Protein AF-L8H4G2-F1 (afdb_monomer_lite)

pLDDT: mean 88.77, std 11.04, range [36.81, 98.0]

Sequence (136 aa):
MEARRSFFWNGVLQLNEVGEHSFFDIRVRKTQDNPPQVFVYTSDLPPLPMKSKDDVLKVTFLLENNVGTTTIRYKIADAIFDGKTLEARTANCNQNFISITNDTSEWHFIKQTNWLLYFVSVKIPPEQVKKFMPLL

Secondary structure (DSSP, 8-state):
------EEEEEEEEETTEEEEEE---EEEE-SSSSPPEEEEE------EE--TT-EEEEEEEEEEEETTEEEEEEEEEEEEEHHHHHHHHTT---SEEEEE-SSEEEEEEESSSEEEEEEEEEPPHHHHHHHGGG-

Organism: Acanthamoeba castellanii (strain ATCC 30010 / Neff) (NCBI:txid1257118)

Radius of gyration: 16.44 Å; chains: 1; bounding box: 32×40×55 Å

Structure (mmCIF, N/CA/C/O backbone):
data_AF-L8H4G2-F1
#
_entry.id   AF-L8H4G2-F1
#
loop_
_atom_site.group_PDB
_atom_site.id
_atom_site.type_symbol
_atom_site.label_atom_id
_atom_site.label_alt_id
_atom_site.label_comp_id
_atom_site.label_asym_id
_atom_site.label_entity_id
_atom_site.label_seq_id
_atom_site.pdbx_PDB_ins_code
_atom_site.Cartn_x
_atom_site.Cartn_y
_atom_site.Cartn_z
_atom_site.occupancy
_atom_site.B_iso_or_equiv
_atom_site.auth_seq_id
_atom_site.auth_comp_id
_atom_site.auth_asym_id
_atom_site.auth_atom_id
_atom_site.pdbx_PDB_model_num
ATOM 1 N N . MET A 1 1 ? 10.037 -5.721 -35.653 1.00 36.81 1 MET A N 1
ATOM 2 C CA . MET A 1 1 ? 8.847 -5.509 -34.805 1.00 36.81 1 MET A CA 1
ATOM 3 C C . MET A 1 1 ? 9.210 -5.977 -33.415 1.00 36.81 1 MET A C 1
ATOM 5 O O . MET A 1 1 ? 9.346 -7.177 -33.223 1.00 36.81 1 MET A O 1
ATOM 9 N N . GLU A 1 2 ? 9.463 -5.067 -32.477 1.00 41.69 2 GLU A N 1
ATOM 10 C CA . GLU A 1 2 ? 9.551 -5.472 -31.074 1.00 41.69 2 GLU A CA 1
ATOM 11 C C . GLU A 1 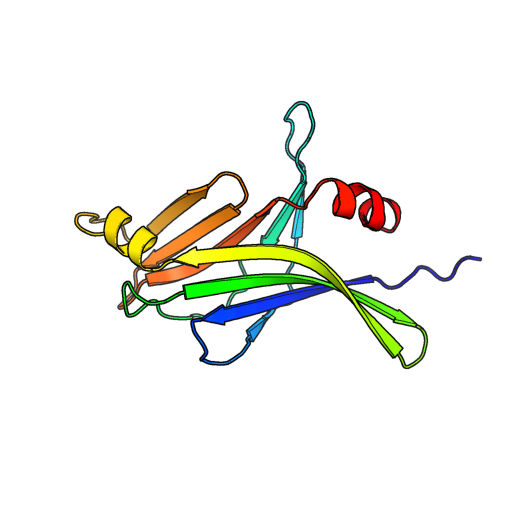2 ? 8.171 -5.983 -30.663 1.00 41.69 2 GLU A C 1
ATOM 13 O O . GLU A 1 2 ? 7.171 -5.281 -30.827 1.00 41.69 2 GLU A O 1
ATOM 18 N N . ALA A 1 3 ? 8.101 -7.231 -30.198 1.00 48.06 3 ALA A N 1
ATOM 19 C CA . ALA A 1 3 ? 6.908 -7.721 -29.532 1.00 48.06 3 ALA A CA 1
ATOM 20 C C . ALA A 1 3 ? 6.587 -6.721 -28.418 1.00 48.06 3 ALA A C 1
ATOM 22 O O . ALA A 1 3 ? 7.436 -6.486 -27.555 1.00 48.06 3 ALA A O 1
ATOM 23 N N . ARG A 1 4 ? 5.404 -6.093 -28.468 1.00 51.69 4 ARG A N 1
ATOM 24 C CA . ARG A 1 4 ? 4.909 -5.262 -27.367 1.00 51.69 4 ARG A CA 1
ATOM 25 C C . ARG A 1 4 ? 5.011 -6.116 -26.109 1.00 51.69 4 ARG A C 1
ATOM 27 O O . ARG A 1 4 ? 4.279 -7.098 -25.975 1.00 51.69 4 ARG A O 1
ATOM 34 N N . ARG A 1 5 ? 5.979 -5.808 -25.244 1.00 61.00 5 ARG A N 1
ATOM 35 C CA . ARG A 1 5 ? 6.160 -6.523 -23.984 1.00 61.00 5 ARG A CA 1
ATOM 36 C C . ARG A 1 5 ? 4.851 -6.366 -23.222 1.00 61.00 5 ARG A C 1
ATOM 38 O O . ARG A 1 5 ? 4.411 -5.249 -22.970 1.00 61.00 5 ARG A O 1
ATOM 45 N N . SER A 1 6 ? 4.179 -7.484 -22.974 1.00 71.12 6 SER A N 1
ATOM 46 C CA . SER A 1 6 ? 2.892 -7.489 -22.287 1.00 71.12 6 SER A CA 1
ATOM 47 C C . SER A 1 6 ? 3.179 -7.407 -20.798 1.00 71.12 6 SER A C 1
ATOM 49 O O . SER A 1 6 ? 3.364 -8.427 -20.136 1.00 71.12 6 SER A O 1
ATOM 51 N N . PHE A 1 7 ? 3.312 -6.178 -20.309 1.00 81.62 7 PHE A N 1
ATOM 52 C CA . PHE A 1 7 ? 3.460 -5.916 -18.888 1.00 81.62 7 PHE A CA 1
ATOM 53 C C . PHE A 1 7 ? 2.098 -5.922 -18.202 1.00 81.62 7 PHE A C 1
ATOM 55 O O . PHE A 1 7 ? 1.116 -5.410 -18.740 1.00 81.62 7 PHE A O 1
ATOM 62 N N . PHE A 1 8 ? 2.060 -6.483 -17.001 1.00 87.12 8 PHE A N 1
ATOM 63 C CA . PHE A 1 8 ? 0.872 -6.553 -16.169 1.00 87.12 8 PHE A CA 1
ATOM 64 C C . PHE A 1 8 ? 1.199 -6.067 -14.761 1.00 87.12 8 PHE A C 1
ATOM 66 O O . PHE A 1 8 ? 2.223 -6.439 -14.194 1.00 87.12 8 PHE A O 1
ATOM 73 N N . TRP A 1 9 ? 0.341 -5.218 -14.208 1.00 90.19 9 TRP A N 1
ATOM 74 C CA . TRP A 1 9 ? 0.481 -4.751 -12.837 1.00 90.19 9 TRP A CA 1
ATOM 75 C C . TRP A 1 9 ? -0.268 -5.687 -11.899 1.00 90.19 9 TRP A C 1
ATOM 77 O O . TRP A 1 9 ? -1.447 -5.965 -12.102 1.00 90.19 9 TRP A O 1
ATOM 87 N N . ASN A 1 10 ? 0.400 -6.125 -10.843 1.00 93.00 10 ASN A N 1
ATOM 88 C CA . ASN A 1 10 ? -0.242 -6.803 -9.727 1.00 93.00 10 ASN A CA 1
ATOM 89 C C . ASN A 1 10 ? 0.370 -6.340 -8.411 1.00 93.00 10 ASN A C 1
ATOM 91 O O . ASN A 1 10 ? 1.398 -5.663 -8.363 1.00 93.00 10 ASN A O 1
ATOM 95 N N . GLY A 1 11 ? -0.291 -6.679 -7.321 1.00 94.12 11 GLY A N 1
ATOM 96 C CA . GLY A 1 11 ? 0.227 -6.388 -6.007 1.00 94.12 11 GLY A CA 1
ATOM 97 C C . GLY A 1 11 ? -0.207 -7.430 -5.009 1.00 94.12 11 GLY A C 1
ATOM 98 O O . GLY A 1 11 ? -1.106 -8.229 -5.263 1.00 94.12 11 GLY A O 1
ATOM 99 N N . VAL A 1 12 ? 0.500 -7.438 -3.892 1.00 94.94 12 VAL A N 1
ATOM 100 C CA . VAL A 1 12 ? 0.284 -8.356 -2.786 1.00 94.94 12 VAL A CA 1
ATOM 101 C C . VAL A 1 12 ? 0.079 -7.529 -1.532 1.00 94.94 12 VAL A C 1
ATOM 103 O O . VAL A 1 12 ? 0.895 -6.660 -1.221 1.00 94.94 12 VAL A O 1
ATOM 106 N N . LEU A 1 13 ? -1.021 -7.790 -0.835 1.00 95.19 13 LEU A N 1
ATOM 107 C CA . LEU A 1 13 ? -1.320 -7.260 0.485 1.00 95.19 13 LEU A CA 1
ATOM 108 C C . LEU A 1 13 ? -1.203 -8.390 1.506 1.00 95.19 13 LEU A C 1
ATOM 110 O O . LEU A 1 13 ? -1.787 -9.458 1.331 1.00 95.19 13 LEU A O 1
ATOM 114 N N . GLN A 1 14 ? -0.487 -8.126 2.589 1.00 94.69 14 GLN A N 1
ATOM 115 C CA . GLN A 1 14 ? -0.314 -9.041 3.706 1.00 94.69 14 GLN A CA 1
ATOM 116 C C . GLN A 1 14 ? -0.631 -8.310 5.013 1.00 94.69 14 GLN A C 1
ATOM 118 O O . GLN A 1 14 ? -0.202 -7.172 5.211 1.00 94.69 14 GLN A O 1
ATOM 123 N N . LEU A 1 15 ? -1.365 -8.974 5.906 1.00 92.56 15 LEU A N 1
ATOM 124 C CA . LEU A 1 15 ? -1.610 -8.530 7.278 1.00 92.56 15 LEU A CA 1
ATOM 125 C C . LEU A 1 15 ? -0.950 -9.529 8.236 1.00 92.56 15 LEU A C 1
ATOM 127 O O . LEU A 1 15 ? -1.364 -10.686 8.312 1.00 92.56 15 LEU A O 1
ATOM 131 N N . ASN A 1 16 ? 0.069 -9.089 8.975 1.00 90.19 16 ASN A N 1
ATOM 132 C CA . ASN A 1 16 ? 0.918 -9.944 9.813 1.00 90.19 16 ASN A CA 1
ATOM 133 C C . ASN A 1 16 ? 1.525 -11.106 9.011 1.00 90.19 16 ASN A C 1
ATOM 135 O O . ASN A 1 16 ? 2.117 -10.894 7.957 1.00 90.19 16 ASN A O 1
ATOM 139 N N . GLU A 1 17 ? 1.373 -12.333 9.509 1.00 75.38 17 GLU A N 1
ATOM 140 C CA . GLU A 1 17 ? 1.699 -13.581 8.812 1.00 75.38 17 GLU A CA 1
ATOM 141 C C . GLU A 1 17 ? 0.438 -14.274 8.260 1.00 75.38 17 GLU A C 1
ATOM 143 O O . GLU A 1 17 ? 0.489 -15.416 7.806 1.00 75.38 17 GLU A O 1
ATOM 148 N N . VAL A 1 18 ? -0.719 -13.601 8.295 1.00 67.25 18 VAL A N 1
ATOM 149 C CA . VAL A 1 18 ? -1.998 -14.184 7.881 1.00 67.25 18 VAL A CA 1
ATOM 150 C C . VAL A 1 18 ? -2.183 -14.009 6.379 1.00 67.25 18 VAL A C 1
ATOM 152 O O . VAL A 1 18 ? -2.836 -13.072 5.930 1.00 67.25 18 VAL A O 1
ATOM 155 N N . GLY A 1 19 ? -1.626 -14.952 5.620 1.00 74.50 19 GLY A N 1
ATOM 156 C CA . GLY A 1 19 ? -1.863 -15.101 4.186 1.00 74.50 19 GLY A CA 1
ATOM 157 C C . GLY A 1 19 ? -1.401 -13.922 3.324 1.00 74.50 19 GLY A C 1
ATOM 158 O O . GLY A 1 19 ? -1.021 -12.853 3.797 1.00 74.50 19 GLY A O 1
ATOM 159 N N . GLU A 1 20 ? -1.431 -14.138 2.015 1.00 87.06 20 GLU A N 1
ATOM 160 C CA . GLU A 1 20 ? -1.152 -13.115 1.014 1.00 87.06 20 GLU A CA 1
ATOM 161 C C . GLU A 1 20 ? -2.381 -12.951 0.127 1.00 87.06 20 GLU A C 1
ATOM 163 O O . GLU A 1 20 ? -2.963 -13.933 -0.341 1.00 87.06 20 GLU A O 1
ATOM 168 N N . HIS A 1 21 ? -2.774 -11.706 -0.116 1.00 90.62 21 HIS A N 1
ATOM 169 C CA . HIS A 1 21 ? -3.872 -11.379 -1.009 1.00 90.62 21 HIS A CA 1
ATOM 170 C C . HIS A 1 21 ? -3.348 -10.658 -2.238 1.00 90.62 21 HIS A C 1
ATOM 172 O O . HIS A 1 21 ? -2.817 -9.551 -2.139 1.00 90.62 21 HIS A O 1
ATOM 178 N N . SER A 1 22 ? -3.523 -11.272 -3.405 1.00 91.50 22 SER A N 1
ATOM 179 C CA . SER A 1 22 ? -3.222 -10.616 -4.672 1.00 91.50 22 SER A CA 1
ATOM 180 C C . SER A 1 22 ? -4.349 -9.675 -5.092 1.00 91.50 22 SER A C 1
ATOM 182 O O . SER A 1 22 ? -5.524 -10.011 -4.955 1.00 91.50 22 SER A O 1
ATOM 184 N N . PHE A 1 23 ? -3.980 -8.525 -5.646 1.00 92.06 23 PHE A N 1
ATOM 185 C CA . PHE A 1 23 ? -4.890 -7.557 -6.257 1.00 92.06 23 PHE A CA 1
ATOM 186 C C . PHE A 1 23 ? -4.336 -7.075 -7.602 1.00 92.06 23 PHE A C 1
ATOM 188 O O . PHE A 1 23 ? -3.131 -7.172 -7.863 1.00 92.06 23 PHE A O 1
ATOM 195 N N . PHE A 1 24 ? -5.225 -6.575 -8.466 1.00 91.00 24 PHE A N 1
ATOM 196 C CA . PHE A 1 24 ? -4.911 -6.354 -9.882 1.00 91.00 24 PHE A CA 1
ATOM 197 C C . PHE A 1 24 ? -5.365 -4.996 -10.445 1.00 91.00 24 PHE A C 1
ATOM 199 O O . PHE A 1 24 ? -4.740 -4.529 -11.396 1.00 91.00 24 PHE A O 1
ATOM 206 N N . ASP A 1 25 ? -6.383 -4.320 -9.883 1.00 92.56 25 ASP A N 1
ATOM 207 C CA . ASP A 1 25 ? -6.697 -2.931 -10.285 1.00 92.56 25 ASP A CA 1
ATOM 208 C C . ASP A 1 25 ? -5.660 -1.980 -9.682 1.00 92.56 25 ASP A C 1
ATOM 210 O O . ASP A 1 25 ? -5.803 -1.468 -8.569 1.00 92.56 25 ASP A O 1
ATOM 214 N N . ILE A 1 26 ? -4.569 -1.792 -10.418 1.00 93.19 26 ILE A N 1
ATOM 215 C CA . ILE A 1 26 ? -3.454 -0.935 -10.039 1.00 93.19 26 ILE A CA 1
ATOM 216 C C . ILE A 1 26 ? -3.346 0.205 -11.027 1.00 93.19 26 ILE A C 1
ATOM 218 O O . ILE A 1 26 ? -3.322 0.023 -12.245 1.00 93.19 26 ILE A O 1
ATOM 222 N N . ARG A 1 27 ? -3.223 1.406 -10.476 1.00 93.12 27 ARG A N 1
ATOM 223 C CA . ARG A 1 27 ? -3.129 2.639 -11.242 1.00 93.12 27 ARG A CA 1
ATOM 224 C C . ARG A 1 27 ? -1.860 3.381 -10.879 1.00 93.12 27 ARG A C 1
ATOM 226 O O . ARG A 1 27 ? -1.324 3.246 -9.781 1.00 93.12 27 ARG A O 1
ATOM 233 N N . VAL A 1 28 ? -1.388 4.189 -11.819 1.00 92.06 28 VAL A N 1
ATOM 234 C CA . VAL A 1 28 ? -0.197 5.020 -11.654 1.00 92.06 28 VAL A CA 1
ATOM 235 C C . VAL A 1 28 ? -0.610 6.480 -11.771 1.00 92.06 28 VAL A C 1
ATOM 237 O O . VAL A 1 28 ? -1.303 6.860 -12.713 1.00 92.06 28 VAL A O 1
ATOM 240 N N . ARG A 1 29 ? -0.182 7.311 -10.818 1.00 92.38 29 ARG A N 1
ATOM 241 C CA . ARG A 1 29 ? -0.342 8.772 -10.863 1.00 92.38 29 ARG A CA 1
ATOM 242 C C . ARG A 1 29 ? 1.015 9.455 -10.811 1.00 92.38 29 ARG A C 1
ATOM 244 O O . ARG A 1 29 ? 1.924 9.001 -10.123 1.00 92.38 29 ARG A O 1
ATOM 251 N N . LYS A 1 30 ? 1.131 10.583 -11.504 1.00 91.62 30 LYS A N 1
ATOM 252 C CA . LYS A 1 30 ? 2.297 11.467 -11.457 1.00 91.62 30 LYS A CA 1
ATOM 253 C C . LYS A 1 30 ? 1.879 12.797 -10.840 1.00 91.62 30 LYS A C 1
ATOM 255 O O . LYS A 1 30 ? 0.846 13.342 -11.224 1.00 91.62 30 LYS A O 1
ATOM 260 N N . THR A 1 31 ? 2.652 13.303 -9.887 1.00 89.44 31 THR A N 1
ATOM 261 C CA . THR A 1 31 ? 2.410 14.616 -9.285 1.00 89.44 31 THR A CA 1
ATOM 262 C C . THR A 1 31 ? 2.927 15.732 -10.186 1.00 89.44 31 THR A C 1
ATOM 264 O O . THR A 1 31 ? 3.749 15.512 -11.079 1.00 89.44 31 THR A O 1
ATOM 267 N N . GLN A 1 32 ? 2.432 16.944 -9.945 1.00 89.12 32 GLN A N 1
ATOM 268 C CA . GLN A 1 32 ? 2.898 18.160 -10.615 1.00 89.12 32 GLN A CA 1
ATOM 269 C C . GLN A 1 32 ? 4.064 18.832 -9.865 1.00 89.12 32 GLN A C 1
ATOM 271 O O . GLN A 1 32 ? 4.421 19.964 -10.180 1.00 89.12 32 GLN A O 1
ATOM 276 N N . ASP A 1 33 ? 4.657 18.144 -8.883 1.00 85.31 33 ASP A N 1
ATOM 277 C CA . ASP A 1 33 ? 5.798 18.650 -8.119 1.00 85.31 33 ASP A CA 1
ATOM 278 C C . ASP A 1 33 ? 7.036 18.827 -9.008 1.00 85.31 33 ASP A C 1
ATOM 280 O O . ASP A 1 33 ? 7.139 18.256 -10.097 1.00 85.31 33 ASP A O 1
ATOM 284 N N . ASN A 1 34 ? 8.019 19.579 -8.511 1.00 83.75 34 ASN A N 1
ATOM 285 C CA . ASN A 1 34 ? 9.325 19.709 -9.146 1.00 83.75 34 ASN A CA 1
ATOM 286 C C . ASN A 1 34 ? 10.439 19.279 -8.167 1.00 83.75 34 ASN A C 1
ATOM 288 O O . ASN A 1 34 ? 10.747 20.039 -7.247 1.00 83.75 34 ASN A O 1
ATOM 292 N N . PRO A 1 35 ? 11.047 18.086 -8.327 1.00 85.12 35 PRO A N 1
ATOM 293 C CA . PRO A 1 35 ? 10.846 17.131 -9.419 1.00 85.12 35 PRO A CA 1
ATOM 294 C C . PRO A 1 35 ? 9.522 16.347 -9.302 1.00 85.12 35 PRO A C 1
ATOM 296 O O . PRO A 1 35 ? 9.074 16.083 -8.182 1.00 85.12 35 PRO A O 1
ATOM 299 N N . PRO A 1 36 ? 8.928 15.901 -10.429 1.00 86.06 36 PRO A N 1
ATOM 300 C CA . PRO A 1 36 ? 7.701 15.114 -10.396 1.00 86.06 36 PRO A CA 1
ATOM 301 C C . PRO A 1 36 ? 7.891 13.799 -9.650 1.00 86.06 36 PRO A C 1
ATOM 303 O O . PRO A 1 36 ? 8.869 13.080 -9.876 1.00 86.06 36 PRO A O 1
ATOM 306 N N . GLN A 1 37 ? 6.919 13.446 -8.818 1.00 91.12 37 GLN A N 1
ATOM 307 C CA . GLN A 1 37 ? 6.887 12.169 -8.118 1.00 91.12 37 GLN A CA 1
ATOM 308 C C . GLN A 1 37 ? 5.887 11.233 -8.795 1.00 91.12 37 GLN A C 1
ATOM 310 O O . GLN A 1 37 ? 4.869 11.672 -9.327 1.00 91.12 37 GLN A O 1
ATOM 315 N N . VAL A 1 38 ? 6.175 9.935 -8.796 1.00 93.56 38 VAL A N 1
ATOM 316 C CA . VAL A 1 38 ? 5.290 8.915 -9.370 1.00 93.56 38 VAL A CA 1
ATOM 317 C C . VAL A 1 38 ? 4.820 8.012 -8.245 1.00 93.56 38 VAL A C 1
ATOM 319 O O . VAL A 1 38 ? 5.621 7.605 -7.410 1.00 93.56 38 VAL A O 1
ATOM 322 N N . PHE A 1 39 ? 3.531 7.702 -8.224 1.00 95.19 39 PHE A N 1
ATOM 323 C CA . PHE A 1 39 ? 2.913 6.831 -7.238 1.00 95.19 39 PHE A CA 1
ATOM 324 C C . PHE A 1 39 ? 2.139 5.724 -7.937 1.00 95.19 39 PHE A C 1
ATOM 326 O O . PHE A 1 39 ? 1.487 5.960 -8.954 1.00 95.19 39 PHE A O 1
ATOM 333 N N . VAL A 1 40 ? 2.176 4.538 -7.348 1.00 95.69 40 VAL A N 1
ATOM 334 C CA . VAL A 1 40 ? 1.323 3.407 -7.691 1.00 95.69 40 VAL A CA 1
ATOM 335 C C . VAL A 1 40 ? 0.265 3.254 -6.604 1.00 95.69 40 VAL A C 1
ATOM 337 O O . VAL A 1 40 ? 0.568 3.445 -5.427 1.00 95.69 40 VAL A O 1
ATOM 340 N N . TYR A 1 41 ? -0.982 2.985 -6.970 1.00 96.62 41 TYR A N 1
ATOM 341 C CA . TYR A 1 41 ? -2.075 2.938 -6.006 1.00 96.62 41 TYR A CA 1
ATOM 342 C C . TYR A 1 41 ? -3.186 1.973 -6.403 1.00 96.62 41 TYR A C 1
ATOM 344 O O . TYR A 1 41 ? -3.333 1.614 -7.572 1.00 96.62 41 TYR A O 1
ATOM 352 N N . THR A 1 42 ? -3.984 1.587 -5.411 1.00 97.12 42 THR A N 1
ATOM 353 C CA . THR A 1 42 ? -5.202 0.796 -5.587 1.00 97.12 42 THR A CA 1
ATOM 354 C C . THR A 1 42 ? -6.220 1.110 -4.486 1.00 97.12 42 THR A C 1
ATOM 356 O O . THR A 1 42 ? -5.854 1.510 -3.377 1.00 97.12 42 THR A O 1
ATOM 359 N N . SER A 1 43 ? -7.498 0.925 -4.808 1.00 95.44 43 SER A N 1
ATOM 360 C CA . SER A 1 43 ? -8.611 0.845 -3.852 1.00 95.44 43 SER A CA 1
ATOM 361 C C . SER A 1 43 ? -9.329 -0.508 -3.906 1.00 95.44 43 SER A C 1
ATOM 363 O O . SER A 1 43 ? -10.326 -0.702 -3.220 1.00 95.44 43 SER A O 1
ATOM 365 N N . ASP A 1 44 ? -8.862 -1.428 -4.754 1.00 91.12 44 ASP A N 1
ATOM 366 C CA . ASP A 1 44 ? -9.426 -2.768 -4.912 1.00 91.12 44 ASP A CA 1
ATOM 367 C C . ASP A 1 44 ? -8.705 -3.725 -3.963 1.00 91.12 44 ASP A C 1
ATOM 369 O O . ASP A 1 44 ? -7.829 -4.503 -4.346 1.00 91.12 44 ASP A O 1
ATOM 373 N N . LEU A 1 45 ? -8.997 -3.562 -2.673 1.00 92.38 45 LEU A N 1
ATOM 374 C CA . LEU A 1 45 ? -8.337 -4.286 -1.597 1.00 92.38 45 LEU A CA 1
ATOM 375 C C . LEU A 1 45 ? -9.338 -5.178 -0.862 1.00 92.38 45 LEU A C 1
ATOM 377 O O . LEU A 1 45 ? -10.480 -4.773 -0.624 1.00 92.38 45 LEU A O 1
ATOM 381 N N . PRO A 1 46 ? -8.922 -6.387 -0.450 1.00 91.00 46 PRO A N 1
ATOM 382 C CA . PRO A 1 46 ? -9.762 -7.232 0.379 1.00 91.00 46 PRO A CA 1
ATOM 383 C C . PRO A 1 46 ? -10.005 -6.572 1.745 1.00 91.00 46 PRO A C 1
ATOM 385 O O . PRO A 1 46 ? 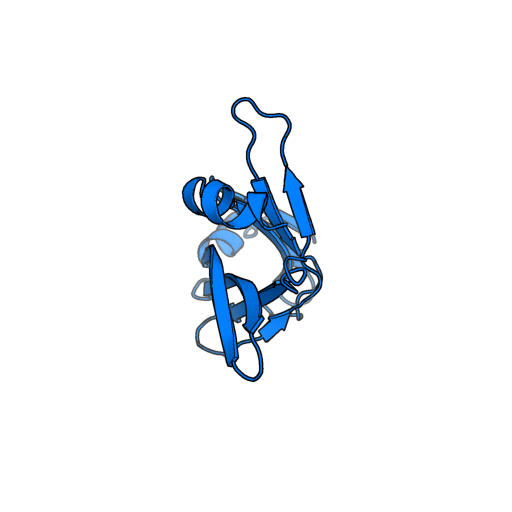-9.129 -5.874 2.267 1.00 91.00 46 PRO A O 1
ATOM 388 N N . PRO A 1 47 ? -11.161 -6.829 2.379 1.00 89.81 47 PRO A N 1
ATOM 389 C CA . PRO A 1 47 ? -11.466 -6.289 3.696 1.00 89.81 47 PRO A CA 1
ATOM 390 C C . PRO A 1 47 ? -10.635 -7.009 4.769 1.00 89.81 47 PRO A C 1
ATOM 392 O O . PRO A 1 47 ? -11.086 -7.984 5.369 1.00 89.81 47 PRO A O 1
ATOM 395 N N . LEU A 1 48 ? -9.413 -6.531 5.014 1.00 90.31 48 LEU A N 1
ATOM 396 C CA . LEU A 1 48 ? -8.534 -7.044 6.068 1.00 90.31 48 LEU A CA 1
ATOM 397 C C . LEU A 1 48 ? -8.688 -6.202 7.342 1.00 90.31 48 LEU A C 1
ATOM 399 O O . LEU A 1 48 ? -8.277 -5.038 7.355 1.00 90.31 48 LEU A O 1
ATOM 403 N N . PRO A 1 49 ? -9.298 -6.749 8.411 1.00 92.62 49 PRO A N 1
ATOM 404 C CA . PRO A 1 49 ? -9.525 -5.997 9.634 1.00 92.62 49 PRO A CA 1
ATOM 405 C C . PRO A 1 49 ? -8.258 -5.863 10.473 1.00 92.62 49 PRO A C 1
ATOM 407 O O . PRO A 1 49 ? -7.715 -6.866 10.931 1.00 92.62 49 PRO A O 1
ATOM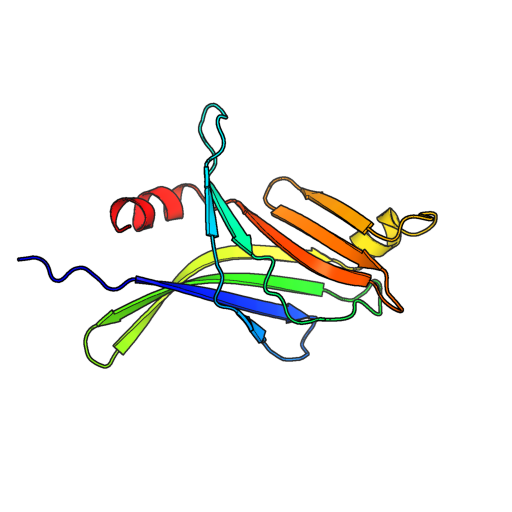 410 N N . MET A 1 50 ? -7.873 -4.618 10.758 1.00 93.44 50 MET A N 1
ATOM 411 C CA . MET A 1 50 ? -6.889 -4.273 11.786 1.00 93.44 50 MET A CA 1
ATOM 412 C C . MET A 1 50 ? -7.530 -4.469 13.165 1.00 93.44 50 MET A C 1
ATOM 414 O O . MET A 1 50 ? -8.456 -3.739 13.535 1.00 93.44 50 MET A O 1
ATOM 418 N N . LYS A 1 51 ? -7.074 -5.483 13.900 1.00 91.25 51 LYS A N 1
ATOM 419 C CA . LYS A 1 51 ? -7.594 -5.922 15.203 1.00 91.25 51 LYS A CA 1
ATOM 420 C C . LYS A 1 51 ? -6.735 -5.453 16.373 1.00 91.25 51 LYS A C 1
ATOM 422 O O . LYS A 1 51 ? -7.272 -5.257 17.459 1.00 91.25 51 LYS A O 1
ATOM 427 N N . SER A 1 52 ? -5.427 -5.314 16.173 1.00 90.12 52 SER A N 1
ATOM 428 C CA . SER A 1 52 ? -4.468 -4.962 17.222 1.00 90.12 52 SER A CA 1
ATOM 429 C C . SER A 1 52 ? -3.524 -3.847 16.777 1.00 90.12 52 SER A C 1
ATOM 431 O O . SER A 1 52 ? -3.254 -3.662 15.593 1.00 90.12 52 SER A O 1
ATOM 433 N N . LYS A 1 53 ? -2.956 -3.130 17.748 1.00 93.12 53 LYS A N 1
ATOM 434 C CA . LYS A 1 53 ? -1.834 -2.204 17.536 1.00 93.12 53 LYS A CA 1
ATOM 435 C C . LYS A 1 53 ? -0.556 -2.902 17.059 1.00 93.12 53 LYS A C 1
ATOM 437 O O . LYS A 1 53 ? 0.309 -2.256 16.472 1.00 93.12 53 LYS A O 1
ATOM 442 N N . ASP A 1 54 ? -0.452 -4.203 17.311 1.00 94.81 54 ASP A N 1
ATOM 443 C CA . ASP A 1 54 ? 0.677 -5.031 16.886 1.00 94.81 54 ASP A CA 1
ATOM 444 C C . ASP A 1 54 ? 0.520 -5.518 15.439 1.00 94.81 54 ASP A C 1
ATOM 446 O O . ASP A 1 54 ? 1.441 -6.121 14.894 1.00 94.81 54 ASP A O 1
ATOM 450 N N . ASP A 1 55 ? -0.632 -5.250 14.810 1.00 95.00 55 ASP A N 1
ATOM 451 C CA . ASP A 1 55 ? -0.858 -5.620 13.422 1.00 95.00 55 ASP A CA 1
ATOM 452 C C . ASP A 1 55 ? 0.056 -4.832 12.481 1.00 95.00 55 ASP A C 1
ATOM 454 O O . ASP A 1 55 ? 0.226 -3.624 12.628 1.00 95.00 55 ASP A O 1
ATOM 458 N N . VAL A 1 56 ? 0.601 -5.496 11.467 1.00 95.81 56 VAL A N 1
ATOM 459 C CA . VAL A 1 56 ? 1.462 -4.891 10.450 1.00 95.81 56 VAL A CA 1
ATOM 460 C C . VAL A 1 56 ? 0.911 -5.206 9.070 1.00 95.81 56 VAL A C 1
ATOM 462 O O . VAL A 1 56 ? 0.812 -6.369 8.677 1.00 95.81 56 VAL A O 1
ATOM 465 N N . LEU A 1 57 ? 0.593 -4.164 8.307 1.00 95.62 57 LEU A N 1
ATOM 466 C CA . LEU A 1 57 ? 0.247 -4.280 6.896 1.00 95.62 57 LEU A CA 1
ATOM 467 C C . LEU A 1 57 ? 1.503 -4.138 6.048 1.00 95.62 57 LEU A C 1
ATOM 469 O O . LEU A 1 57 ? 2.305 -3.227 6.254 1.00 95.62 57 LEU A O 1
ATOM 473 N N . LYS A 1 58 ? 1.647 -5.010 5.056 1.00 95.94 58 LYS A N 1
ATOM 474 C CA . LYS A 1 58 ? 2.683 -4.919 4.029 1.00 95.94 58 LYS A CA 1
ATOM 475 C C . LYS A 1 58 ? 2.012 -4.938 2.670 1.00 95.94 58 LYS A C 1
ATOM 477 O O . LYS A 1 58 ? 1.224 -5.836 2.385 1.00 95.94 58 LYS A O 1
ATOM 482 N N . VAL A 1 59 ? 2.335 -3.962 1.833 1.00 96.25 59 VAL A N 1
ATOM 483 C CA . VAL A 1 59 ? 1.910 -3.934 0.434 1.00 96.25 59 VAL A CA 1
ATOM 484 C C . VAL A 1 59 ? 3.136 -3.974 -0.461 1.00 96.25 59 VAL A C 1
ATOM 486 O O . VAL A 1 59 ? 4.106 -3.255 -0.226 1.00 96.25 59 VAL A O 1
ATOM 489 N N . THR A 1 60 ? 3.091 -4.808 -1.492 1.00 96.25 60 THR A N 1
ATOM 490 C CA . THR A 1 60 ? 4.113 -4.861 -2.537 1.00 96.25 60 THR A CA 1
ATOM 491 C C . THR A 1 60 ? 3.441 -4.722 -3.891 1.00 96.25 60 THR A C 1
ATOM 493 O O . THR A 1 60 ? 2.549 -5.496 -4.216 1.00 96.25 60 THR A O 1
ATOM 496 N N . PHE A 1 61 ? 3.886 -3.758 -4.688 1.00 95.69 61 PHE A N 1
ATOM 497 C CA . PHE A 1 61 ? 3.478 -3.571 -6.074 1.00 95.69 61 PHE A CA 1
ATOM 498 C C . PHE A 1 61 ? 4.531 -4.161 -7.003 1.00 95.69 61 PHE A C 1
ATOM 500 O O . PHE A 1 61 ? 5.736 -3.926 -6.854 1.00 95.69 61 PHE A O 1
ATOM 507 N N . LEU A 1 62 ? 4.059 -4.921 -7.977 1.00 93.94 62 LEU A N 1
ATOM 508 C CA . LEU A 1 62 ? 4.851 -5.733 -8.874 1.00 93.94 62 LEU A CA 1
ATOM 509 C C . LEU A 1 62 ? 4.468 -5.420 -10.327 1.00 93.94 62 LEU A C 1
ATOM 511 O O . LEU A 1 62 ? 3.324 -5.089 -10.645 1.00 93.94 62 LEU A O 1
ATOM 515 N N . LEU A 1 63 ? 5.455 -5.530 -11.210 1.00 91.12 63 LEU A N 1
ATOM 516 C CA . LEU A 1 63 ? 5.263 -5.536 -12.653 1.00 91.12 63 LEU A CA 1
ATOM 517 C C . LEU A 1 63 ? 5.649 -6.916 -13.166 1.00 91.12 63 LEU A C 1
ATOM 519 O O . LEU A 1 63 ? 6.805 -7.328 -13.048 1.00 91.12 63 LEU A O 1
ATOM 523 N N . GLU A 1 64 ? 4.691 -7.633 -13.730 1.00 88.75 64 GLU A N 1
ATOM 524 C CA . GLU A 1 64 ? 4.917 -8.933 -14.342 1.00 88.75 64 GLU A CA 1
ATOM 525 C C . GLU A 1 64 ? 5.120 -8.779 -15.845 1.00 88.75 64 GLU A C 1
ATOM 527 O O . GLU A 1 64 ? 4.434 -8.005 -16.511 1.00 88.75 64 GLU A O 1
ATOM 532 N N . ASN A 1 65 ? 6.063 -9.536 -16.389 1.00 85.62 65 ASN A N 1
ATOM 533 C CA . ASN A 1 65 ? 6.269 -9.689 -17.819 1.00 85.62 65 ASN A CA 1
ATOM 534 C C . ASN A 1 65 ? 6.282 -11.180 -18.149 1.00 85.62 65 ASN A C 1
ATOM 536 O O . ASN A 1 65 ? 7.103 -11.931 -17.615 1.00 85.62 65 ASN A O 1
ATOM 540 N N . ASN A 1 66 ? 5.393 -11.597 -19.043 1.00 80.81 66 ASN A N 1
ATOM 541 C CA . ASN A 1 66 ? 5.333 -12.976 -19.511 1.00 80.81 66 ASN A CA 1
ATOM 542 C C . ASN A 1 66 ? 6.168 -13.117 -20.788 1.00 80.81 66 ASN A C 1
ATOM 544 O O . ASN A 1 66 ? 5.848 -12.532 -21.822 1.00 80.81 66 ASN A O 1
ATOM 548 N N . VAL A 1 67 ? 7.243 -13.903 -20.716 1.00 78.94 67 VAL A N 1
ATOM 549 C CA . VAL A 1 67 ? 8.116 -14.216 -21.854 1.00 78.94 67 VAL A CA 1
ATOM 550 C C . VAL A 1 67 ? 8.001 -15.711 -22.141 1.00 78.94 67 VAL A C 1
ATOM 552 O O . VAL A 1 67 ? 8.597 -16.540 -21.454 1.00 78.94 67 VAL A O 1
ATOM 555 N N . GLY A 1 68 ? 7.191 -16.066 -23.142 1.00 78.56 68 GLY A N 1
ATOM 556 C CA . GLY A 1 68 ? 6.842 -17.463 -23.415 1.00 78.56 68 GLY A CA 1
ATOM 557 C C . GLY A 1 68 ? 6.046 -18.067 -22.255 1.00 78.56 68 GLY A C 1
ATOM 558 O O . GLY A 1 68 ? 4.991 -17.551 -21.901 1.00 78.56 68 GLY A O 1
ATOM 559 N N . THR A 1 69 ? 6.558 -19.142 -21.653 1.00 80.00 69 THR A N 1
ATOM 560 C CA . THR A 1 69 ? 5.964 -19.809 -20.477 1.00 80.00 69 THR A CA 1
ATOM 561 C C . THR A 1 69 ? 6.541 -19.323 -19.144 1.00 80.00 69 THR A C 1
ATOM 563 O O . THR A 1 69 ? 6.199 -19.864 -18.095 1.00 80.00 69 THR A O 1
ATOM 566 N N . THR A 1 70 ? 7.451 -18.344 -19.159 1.00 79.31 70 THR A N 1
ATOM 567 C CA . THR A 1 70 ? 8.118 -17.837 -17.957 1.00 79.31 70 THR A CA 1
ATOM 568 C C . THR A 1 70 ? 7.549 -16.481 -17.561 1.00 79.31 70 THR A C 1
ATOM 570 O O . THR A 1 70 ? 7.593 -15.525 -18.336 1.00 79.31 70 THR A O 1
ATOM 573 N N . THR A 1 71 ? 7.075 -16.380 -16.321 1.00 83.50 71 THR A N 1
ATOM 574 C CA . THR A 1 71 ? 6.676 -15.109 -15.709 1.00 83.50 71 THR A CA 1
ATOM 575 C C . THR A 1 71 ? 7.854 -14.514 -14.952 1.00 83.50 71 THR A C 1
ATOM 577 O O . THR A 1 71 ? 8.371 -15.117 -14.011 1.00 83.50 71 THR A O 1
ATOM 580 N N . ILE A 1 72 ? 8.269 -13.313 -15.347 1.00 86.94 72 ILE A N 1
ATOM 581 C CA . ILE A 1 72 ? 9.270 -12.524 -14.630 1.00 86.94 72 ILE A CA 1
ATOM 582 C C . ILE A 1 72 ? 8.539 -11.440 -13.843 1.00 86.94 72 ILE A C 1
ATOM 584 O O . ILE A 1 72 ? 7.788 -10.664 -14.427 1.00 86.94 72 ILE A O 1
ATOM 588 N N . ARG A 1 73 ? 8.771 -11.373 -12.529 1.00 89.31 73 ARG A N 1
ATOM 589 C CA . ARG A 1 73 ? 8.168 -10.375 -11.634 1.00 89.31 73 ARG A CA 1
ATOM 590 C C . ARG A 1 73 ? 9.219 -9.378 -11.174 1.00 89.31 73 ARG A C 1
ATOM 592 O O . ARG A 1 73 ? 10.265 -9.771 -10.660 1.00 89.31 73 ARG A O 1
ATOM 599 N N . TYR A 1 74 ? 8.931 -8.094 -11.327 1.00 90.75 74 TYR A N 1
ATOM 600 C CA . TYR A 1 74 ? 9.780 -7.008 -10.854 1.00 90.75 74 TYR A CA 1
ATOM 601 C C . TYR A 1 74 ? 9.095 -6.276 -9.707 1.00 90.75 74 TYR A C 1
ATOM 603 O O . TYR A 1 74 ? 7.971 -5.809 -9.867 1.00 90.75 74 TYR A O 1
ATOM 611 N N . LYS A 1 75 ? 9.776 -6.128 -8.565 1.00 93.56 75 LYS A N 1
ATOM 612 C CA . LYS A 1 75 ? 9.287 -5.273 -7.479 1.00 93.56 75 LYS A CA 1
ATOM 613 C C . LYS A 1 75 ? 9.401 -3.806 -7.878 1.00 93.56 75 LYS A C 1
ATOM 615 O O . LYS A 1 75 ? 10.504 -3.337 -8.156 1.00 93.56 75 LYS A O 1
ATOM 620 N N . ILE A 1 76 ? 8.270 -3.106 -7.891 1.00 94.81 76 ILE A N 1
ATOM 621 C CA . ILE A 1 76 ? 8.191 -1.693 -8.264 1.00 94.81 76 ILE A CA 1
ATOM 622 C C . ILE A 1 76 ? 8.207 -0.799 -7.034 1.00 94.81 76 ILE A C 1
ATOM 624 O O . ILE A 1 76 ? 8.957 0.170 -7.000 1.00 94.81 76 ILE A O 1
ATOM 628 N N . ALA A 1 77 ? 7.393 -1.116 -6.033 1.00 95.88 77 ALA A N 1
ATOM 629 C CA . ALA A 1 77 ? 7.321 -0.356 -4.796 1.00 95.88 77 ALA A CA 1
ATOM 630 C C . ALA A 1 77 ? 6.805 -1.248 -3.668 1.00 95.88 77 ALA A C 1
ATOM 632 O O . ALA A 1 77 ? 6.056 -2.193 -3.910 1.00 95.88 77 ALA A O 1
ATOM 633 N N . ASP A 1 78 ? 7.177 -0.931 -2.439 1.00 96.25 78 ASP A N 1
ATOM 634 C CA . ASP A 1 78 ? 6.680 -1.588 -1.241 1.00 96.25 78 ASP A CA 1
ATOM 635 C C . ASP A 1 78 ? 6.483 -0.574 -0.124 1.00 96.25 78 ASP A C 1
ATOM 637 O O . ASP A 1 78 ? 7.165 0.451 -0.065 1.00 96.25 78 ASP A O 1
ATOM 641 N N . ALA A 1 79 ? 5.519 -0.847 0.747 1.00 97.25 79 ALA A N 1
ATOM 642 C CA . ALA A 1 79 ? 5.285 -0.039 1.927 1.00 97.25 79 ALA A CA 1
ATOM 643 C C . ALA A 1 79 ? 4.782 -0.900 3.085 1.00 97.25 79 ALA A C 1
ATOM 645 O O . ALA A 1 79 ? 4.114 -1.920 2.894 1.00 97.25 79 ALA A O 1
ATOM 646 N N . ILE A 1 80 ? 5.120 -0.461 4.294 1.00 96.75 80 ILE A N 1
ATOM 647 C CA . ILE A 1 80 ? 4.748 -1.108 5.548 1.00 96.75 80 ILE A CA 1
ATOM 648 C C . ILE A 1 80 ? 3.983 -0.096 6.391 1.00 96.75 80 ILE A C 1
ATOM 650 O O . ILE A 1 80 ? 4.357 1.078 6.451 1.00 96.75 80 ILE A O 1
ATOM 654 N N . PHE A 1 81 ? 2.923 -0.558 7.042 1.00 96.75 81 PHE A N 1
ATOM 655 C CA . PHE A 1 81 ? 2.120 0.247 7.941 1.00 96.75 81 PHE A CA 1
ATOM 656 C C . PHE A 1 81 ? 1.917 -0.475 9.275 1.00 96.75 81 PHE A C 1
ATOM 658 O O . PHE A 1 81 ? 1.365 -1.574 9.320 1.00 96.75 81 PHE A O 1
ATOM 665 N N . ASP A 1 82 ? 2.335 0.175 10.363 1.00 95.94 82 ASP A N 1
ATOM 666 C CA . ASP A 1 82 ? 2.199 -0.345 11.726 1.00 95.94 82 ASP A CA 1
ATOM 667 C C . ASP A 1 82 ? 0.843 0.037 12.341 1.00 95.94 82 ASP A C 1
ATOM 669 O O . ASP A 1 82 ? 0.494 1.221 12.413 1.00 95.94 82 ASP A O 1
ATOM 673 N N . GLY A 1 83 ? 0.128 -0.936 12.903 1.00 95.62 83 GLY A N 1
ATOM 674 C CA . GLY A 1 83 ? -1.169 -0.779 13.566 1.00 95.62 83 GLY A CA 1
ATOM 675 C C . GLY A 1 83 ? -1.153 0.224 14.717 1.00 95.62 83 GLY A C 1
ATOM 676 O O . GLY A 1 83 ? -2.100 0.993 14.869 1.00 95.62 83 GLY A O 1
ATOM 677 N N . LYS A 1 84 ? -0.041 0.329 15.455 1.00 96.31 84 LYS A N 1
ATOM 678 C CA . LYS A 1 84 ? 0.180 1.355 16.492 1.00 96.31 84 LYS A CA 1
ATOM 679 C C . LYS A 1 84 ? -0.016 2.781 15.964 1.00 96.31 84 LYS A C 1
ATOM 681 O O . LYS A 1 84 ? -0.471 3.657 16.692 1.00 96.31 84 LYS A O 1
ATOM 686 N N . THR A 1 85 ? 0.303 3.015 14.688 1.00 95.69 85 THR A N 1
ATOM 687 C CA . THR A 1 85 ? 0.128 4.316 14.030 1.00 95.69 85 THR A CA 1
ATOM 688 C C . THR A 1 85 ? -1.353 4.616 13.849 1.00 95.69 85 THR A C 1
ATOM 690 O O . THR A 1 85 ? -1.796 5.731 14.116 1.00 95.69 85 THR A O 1
ATOM 693 N N . LEU A 1 86 ? -2.129 3.615 13.431 1.00 95.25 86 LEU A N 1
ATOM 694 C CA . 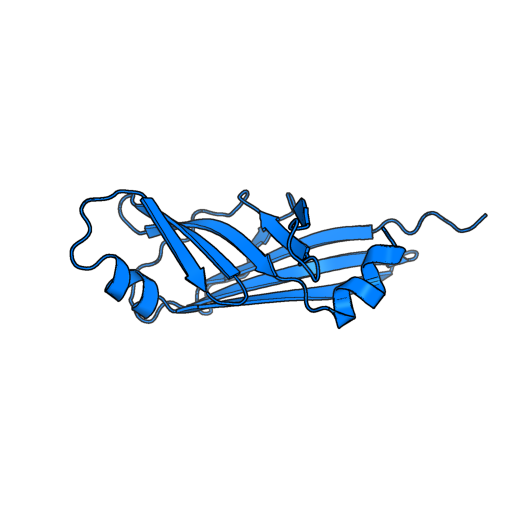LEU A 1 86 ? -3.575 3.732 13.284 1.00 95.25 86 LEU A CA 1
ATOM 695 C C . LEU A 1 86 ? -4.261 3.899 14.640 1.00 95.25 86 LEU A C 1
ATOM 697 O O . LEU A 1 86 ? -5.110 4.774 14.776 1.00 95.25 86 LEU A O 1
ATOM 701 N N . GLU A 1 87 ? -3.863 3.132 15.655 1.00 94.44 87 GLU A N 1
ATOM 702 C CA . GLU A 1 87 ? -4.373 3.279 17.024 1.00 94.44 87 GLU A CA 1
ATOM 703 C C . GLU A 1 87 ? -4.120 4.698 17.553 1.00 94.44 87 GLU A C 1
ATOM 705 O O . GLU A 1 87 ? -5.064 5.396 17.922 1.00 94.44 87 GLU A O 1
ATOM 710 N N . ALA A 1 88 ? -2.877 5.184 17.484 1.00 93.69 88 ALA A N 1
ATOM 711 C CA . ALA A 1 88 ? -2.523 6.528 17.941 1.00 93.69 88 ALA A CA 1
ATOM 712 C C . ALA A 1 88 ? -3.313 7.632 17.217 1.00 93.69 88 ALA A C 1
ATOM 714 O O . ALA A 1 88 ? -3.702 8.628 17.827 1.00 93.69 88 ALA A O 1
ATOM 715 N N . ARG A 1 89 ? -3.578 7.459 15.916 1.00 92.12 89 ARG A N 1
ATOM 716 C CA . ARG A 1 89 ? -4.349 8.416 15.109 1.00 92.12 89 ARG A CA 1
ATOM 717 C C . ARG A 1 89 ? -5.860 8.337 15.342 1.00 92.12 89 ARG A C 1
ATOM 719 O O . ARG A 1 89 ? -6.562 9.286 15.002 1.00 92.12 89 ARG A O 1
ATOM 726 N N . THR A 1 90 ? -6.361 7.241 15.911 1.00 92.75 90 THR A N 1
ATOM 727 C CA . THR A 1 90 ? -7.804 6.981 16.053 1.00 92.75 90 THR A CA 1
ATOM 728 C C . THR A 1 90 ? -8.294 6.918 17.499 1.00 92.75 90 THR A C 1
ATOM 730 O O . THR A 1 90 ? -9.504 6.922 17.703 1.00 92.75 90 THR A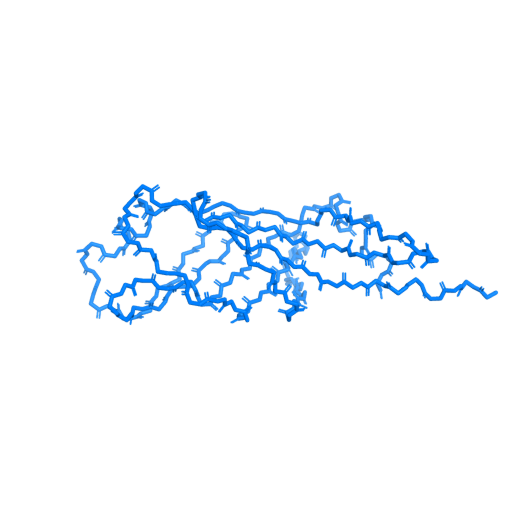 O 1
ATOM 733 N N . ALA A 1 91 ? -7.399 6.959 18.494 1.00 86.81 91 ALA A N 1
ATOM 734 C CA . ALA A 1 91 ? -7.714 6.821 19.921 1.00 86.81 91 ALA A CA 1
ATOM 735 C C . ALA A 1 91 ? -8.852 7.728 20.433 1.00 86.81 91 ALA A C 1
ATOM 737 O O . ALA A 1 91 ? -9.602 7.320 21.311 1.00 86.81 91 ALA A O 1
ATOM 738 N N . ASN A 1 92 ? -9.008 8.929 19.866 1.00 82.88 92 ASN A N 1
ATOM 739 C CA . ASN A 1 92 ? -10.075 9.879 20.211 1.00 82.88 92 ASN A CA 1
ATOM 740 C C . ASN A 1 92 ? -10.851 10.361 18.973 1.00 82.88 92 ASN A C 1
ATOM 742 O O . ASN A 1 92 ? -11.355 11.483 18.941 1.00 82.88 92 ASN A O 1
ATOM 746 N N . CYS A 1 93 ? -10.878 9.558 17.908 1.00 78.50 93 CYS A N 1
ATOM 747 C CA . CYS A 1 93 ? -11.468 9.967 16.642 1.00 78.50 93 CYS A CA 1
ATOM 748 C C . CYS A 1 93 ? -12.912 9.469 16.520 1.00 78.50 93 CYS A C 1
ATOM 750 O O . CYS A 1 93 ? -13.158 8.268 16.480 1.00 78.50 93 CYS A O 1
ATOM 752 N N . ASN A 1 94 ? -13.859 10.400 16.387 1.00 83.25 94 ASN A N 1
ATOM 753 C CA . ASN A 1 94 ? -15.269 10.096 16.100 1.00 83.25 94 ASN A CA 1
ATOM 754 C C . ASN A 1 94 ? -15.555 9.945 14.592 1.00 83.25 94 ASN A C 1
ATOM 756 O O . ASN A 1 94 ? -16.712 9.957 14.175 1.00 83.25 94 ASN A O 1
ATOM 760 N N . GLN A 1 95 ? -14.519 9.868 13.753 1.00 88.81 95 GLN A N 1
ATOM 761 C CA . GLN A 1 95 ? -14.671 9.734 12.306 1.00 88.81 95 GLN A CA 1
ATOM 762 C C . GLN A 1 95 ? -14.676 8.262 11.900 1.00 88.81 95 GLN A C 1
ATOM 764 O O . GLN A 1 95 ? -13.934 7.449 12.446 1.00 88.81 95 GLN A O 1
ATOM 769 N N . ASN A 1 96 ? -15.458 7.945 10.868 1.00 93.25 96 ASN A N 1
ATOM 770 C CA . ASN A 1 96 ? -15.482 6.610 10.267 1.00 93.25 96 ASN A CA 1
ATOM 771 C C . ASN A 1 96 ? -14.483 6.451 9.117 1.00 93.25 96 ASN A C 1
ATOM 773 O O . ASN A 1 96 ? -14.462 5.419 8.458 1.00 93.25 96 ASN A O 1
ATOM 777 N N . PHE A 1 97 ? -13.676 7.469 8.840 1.00 95.56 97 PHE A N 1
ATOM 778 C CA . PHE A 1 97 ? -12.680 7.459 7.781 1.00 95.56 97 PHE A CA 1
ATOM 779 C C . PHE A 1 97 ? -11.443 8.208 8.255 1.00 95.56 97 PHE A C 1
ATOM 781 O O . PHE A 1 97 ? -11.569 9.257 8.885 1.00 95.56 97 PHE A O 1
ATOM 788 N N . ILE A 1 98 ? -10.262 7.688 7.936 1.00 95.88 98 ILE A N 1
ATOM 789 C CA . ILE A 1 98 ? -8.999 8.357 8.228 1.00 95.88 98 ILE A CA 1
ATOM 790 C C . ILE A 1 98 ? -8.006 8.153 7.088 1.00 95.88 98 ILE A C 1
ATOM 792 O O . ILE A 1 98 ? -7.884 7.057 6.547 1.00 95.88 98 ILE A O 1
ATOM 796 N N . SER A 1 99 ? -7.282 9.218 6.748 1.00 96.94 99 SER A N 1
ATOM 797 C CA . SER A 1 99 ? -6.135 9.175 5.843 1.00 96.94 99 SER A CA 1
ATOM 798 C C . SER A 1 99 ? -4.857 9.418 6.637 1.00 96.94 99 SER A C 1
ATOM 800 O O . SER A 1 99 ? -4.785 10.344 7.450 1.00 96.94 99 SER A O 1
ATOM 802 N N . ILE A 1 100 ? -3.861 8.561 6.431 1.00 96.38 100 ILE A N 1
ATOM 803 C CA . ILE A 1 100 ? -2.555 8.637 7.074 1.00 96.38 100 ILE A CA 1
ATOM 804 C C . ILE A 1 100 ? -1.494 8.627 5.979 1.00 96.38 100 ILE A C 1
ATOM 806 O O . ILE A 1 100 ? -1.310 7.632 5.278 1.00 96.38 100 ILE A O 1
ATOM 810 N N . THR A 1 101 ? -0.774 9.738 5.870 1.00 95.81 101 THR A N 1
ATOM 811 C CA . THR A 1 101 ? 0.288 9.933 4.881 1.00 95.81 101 THR A CA 1
ATOM 812 C C . THR A 1 101 ? 1.639 10.017 5.577 1.00 95.81 101 THR A C 1
ATOM 814 O O . THR A 1 101 ? 1.777 10.675 6.610 1.00 95.81 101 THR A O 1
ATOM 817 N N . ASN A 1 102 ? 2.634 9.354 5.000 1.00 91.81 102 ASN A N 1
ATOM 818 C CA . ASN A 1 102 ? 4.048 9.509 5.318 1.00 91.81 102 ASN A CA 1
ATOM 819 C C . ASN A 1 102 ? 4.828 9.850 4.032 1.00 91.81 102 ASN A C 1
ATOM 821 O O . ASN A 1 102 ? 4.239 10.027 2.966 1.00 91.81 102 ASN A O 1
ATOM 825 N N . ASP A 1 103 ? 6.154 9.933 4.122 1.00 89.88 103 ASP A N 1
ATOM 826 C CA . ASP A 1 103 ? 7.011 10.395 3.020 1.00 89.88 103 ASP A CA 1
ATOM 827 C C . ASP A 1 103 ? 6.932 9.534 1.748 1.00 89.88 103 ASP A C 1
ATOM 829 O O . ASP A 1 103 ? 7.255 9.998 0.648 1.00 89.88 103 ASP A O 1
ATOM 833 N N . THR A 1 104 ? 6.534 8.267 1.883 1.00 93.62 104 THR A N 1
ATOM 834 C CA . THR A 1 104 ? 6.554 7.285 0.793 1.00 93.62 104 THR A CA 1
ATOM 835 C C . THR A 1 104 ? 5.192 6.681 0.494 1.00 93.62 104 THR A C 1
ATOM 837 O O . THR A 1 104 ? 5.059 5.977 -0.504 1.00 93.62 104 THR A O 1
ATOM 840 N N . SER A 1 105 ? 4.171 6.929 1.311 1.00 97.12 105 SER A N 1
ATOM 841 C CA . SER A 1 105 ? 2.888 6.252 1.177 1.00 97.12 105 SER A CA 1
ATOM 842 C C . SER A 1 105 ? 1.727 7.005 1.815 1.00 97.12 105 SER A C 1
ATOM 844 O O . SER A 1 105 ? 1.879 7.768 2.765 1.00 97.12 105 SER A O 1
ATOM 846 N N . GLU A 1 106 ? 0.545 6.752 1.279 1.00 97.62 106 GLU A N 1
ATOM 847 C CA . GLU A 1 106 ? -0.738 7.252 1.745 1.00 97.62 106 GLU A CA 1
ATOM 848 C C . GLU A 1 106 ? -1.664 6.052 1.946 1.00 97.62 106 GLU A C 1
ATOM 850 O O . GLU A 1 106 ? -1.806 5.216 1.052 1.00 97.62 106 GLU A O 1
ATOM 855 N N . TRP A 1 107 ? -2.275 5.976 3.125 1.00 98.00 107 TRP A N 1
ATOM 856 C CA . TRP A 1 107 ? -3.111 4.863 3.561 1.00 98.00 107 TRP A CA 1
ATOM 857 C C . TRP A 1 107 ? -4.448 5.399 4.033 1.00 98.00 107 TRP A C 1
ATOM 859 O O . TRP A 1 107 ? -4.490 6.252 4.922 1.00 98.00 107 TRP A O 1
ATOM 869 N N . HIS A 1 108 ? -5.544 4.905 3.466 1.00 97.62 108 HIS A N 1
ATOM 870 C CA . HIS A 1 108 ? -6.880 5.283 3.915 1.00 97.62 108 HIS A CA 1
ATOM 871 C C . HIS A 1 108 ? -7.578 4.100 4.551 1.00 97.62 108 HIS A C 1
ATOM 873 O O . HIS A 1 108 ? -7.635 3.012 3.975 1.00 97.62 108 HIS A O 1
ATOM 879 N N . PHE A 1 109 ? -8.171 4.346 5.711 1.00 97.31 109 PHE A N 1
ATOM 880 C CA . PHE A 1 109 ? -8.927 3.354 6.447 1.00 97.31 109 PHE A CA 1
ATOM 881 C C . PHE A 1 109 ? -10.369 3.801 6.620 1.00 97.31 109 PHE A C 1
ATOM 883 O O . PHE A 1 109 ? -10.644 4.976 6.870 1.00 97.31 109 PHE A O 1
ATOM 890 N N . ILE A 1 110 ? -11.282 2.839 6.543 1.00 96.12 110 ILE A N 1
ATOM 891 C CA . ILE A 1 110 ? -12.693 3.020 6.874 1.00 96.12 110 ILE A CA 1
ATOM 892 C C . ILE A 1 110 ? -13.034 2.209 8.127 1.00 96.12 110 ILE A C 1
ATOM 894 O O . ILE A 1 110 ? -12.607 1.061 8.279 1.00 96.12 110 ILE A O 1
ATOM 898 N N . LYS A 1 111 ? -13.775 2.812 9.056 1.00 94.50 111 LYS A N 1
ATOM 899 C CA . LYS A 1 111 ? -14.241 2.170 10.282 1.00 94.50 111 LYS A CA 1
ATOM 900 C C . LYS A 1 111 ? -15.558 1.458 10.003 1.00 94.50 111 LYS A C 1
ATOM 902 O O . LYS A 1 111 ? -16.554 2.085 9.652 1.00 94.50 111 LYS A O 1
ATOM 907 N N . GLN A 1 112 ? -15.555 0.148 10.206 1.00 90.44 112 GLN A N 1
ATOM 908 C CA . GLN A 1 112 ? -16.764 -0.645 10.418 1.00 90.44 112 GLN A CA 1
ATOM 909 C C . GLN A 1 112 ? -16.740 -1.132 11.875 1.00 90.44 112 GLN A C 1
ATOM 911 O O . GLN A 1 112 ? -16.555 -0.331 12.788 1.00 90.44 112 GLN A O 1
ATOM 916 N N . THR A 1 113 ? -16.824 -2.439 12.131 1.00 90.50 113 THR A N 1
ATOM 917 C CA . THR A 1 113 ? -16.486 -2.989 13.456 1.00 90.50 113 THR A CA 1
ATOM 918 C C . THR A 1 113 ? -15.000 -2.774 13.769 1.00 90.50 113 THR A C 1
ATOM 920 O O . THR A 1 113 ? -14.635 -2.248 14.8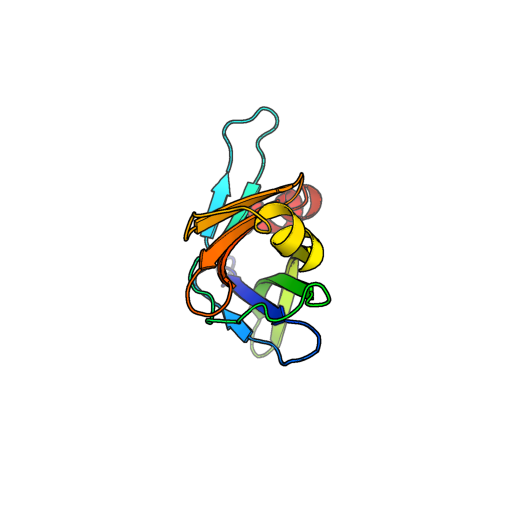20 1.00 90.50 113 THR A O 1
ATOM 923 N N . ASN A 1 114 ? -14.139 -3.102 12.805 1.00 92.19 114 ASN A N 1
ATOM 924 C CA . ASN A 1 114 ? -12.700 -2.851 12.838 1.00 92.19 114 ASN A CA 1
ATOM 925 C C . ASN A 1 114 ? -12.326 -1.812 11.777 1.00 92.19 114 ASN A C 1
ATOM 927 O O . ASN A 1 114 ? -13.137 -1.481 10.909 1.00 92.19 114 ASN A O 1
ATOM 931 N N . TRP A 1 115 ? -11.112 -1.275 11.863 1.00 95.00 115 TRP A N 1
ATOM 932 C CA . TRP A 1 115 ? -10.579 -0.453 10.781 1.00 95.00 115 TRP A CA 1
ATOM 933 C C . TRP A 1 115 ? -10.153 -1.354 9.621 1.00 95.00 115 TRP A C 1
ATOM 935 O O . TRP A 1 115 ? -9.441 -2.335 9.836 1.00 95.00 115 TRP A O 1
ATOM 945 N N . LEU A 1 116 ? -10.601 -1.027 8.412 1.00 95.19 116 LEU A N 1
ATOM 946 C CA . LEU A 1 116 ? -10.284 -1.755 7.185 1.00 95.19 116 LEU A CA 1
ATOM 947 C C . LEU A 1 116 ? -9.459 -0.860 6.265 1.00 95.19 116 LEU A C 1
ATOM 949 O O . LEU A 1 116 ? -9.808 0.310 6.094 1.00 95.19 116 LEU A O 1
ATOM 953 N N . LEU A 1 117 ? -8.404 -1.404 5.657 1.00 96.12 117 LEU A N 1
ATOM 954 C CA . LEU A 1 117 ? -7.671 -0.706 4.603 1.00 96.12 117 LEU A CA 1
ATOM 955 C C . LEU A 1 117 ? -8.559 -0.601 3.355 1.00 96.12 117 LEU A C 1
ATOM 957 O O . LEU A 1 117 ? -9.013 -1.614 2.833 1.00 96.12 117 LEU A O 1
ATOM 961 N N . TYR A 1 118 ? -8.805 0.623 2.897 1.00 95.12 118 TYR A N 1
ATOM 962 C CA . TYR A 1 118 ? -9.666 0.915 1.747 1.00 95.12 118 TYR A CA 1
ATOM 963 C C . TYR A 1 118 ? -8.877 1.418 0.535 1.00 95.12 118 TYR A C 1
ATOM 965 O O . TYR A 1 118 ? -9.255 1.176 -0.606 1.00 95.12 118 TYR A O 1
ATOM 973 N N . PHE A 1 119 ? -7.775 2.125 0.770 1.00 97.50 119 PHE A N 1
ATOM 974 C CA . PHE A 1 119 ? -6.929 2.649 -0.293 1.00 97.50 119 PHE A CA 1
ATOM 975 C C . PHE A 1 119 ? -5.482 2.685 0.165 1.00 97.50 119 PHE A C 1
ATOM 977 O O . PHE A 1 119 ? -5.190 3.024 1.316 1.00 97.50 119 PHE A O 1
ATOM 984 N N . VAL A 1 120 ? -4.577 2.382 -0.760 1.00 97.75 120 VAL A N 1
ATOM 985 C CA . VAL A 1 120 ? -3.146 2.565 -0.556 1.00 97.75 120 VAL A CA 1
ATOM 986 C C . VAL A 1 120 ? -2.502 3.144 -1.806 1.00 97.75 120 VAL A C 1
ATOM 988 O O . VAL A 1 120 ? -2.757 2.699 -2.924 1.00 97.75 120 VAL A O 1
ATOM 991 N N . SER A 1 121 ? -1.643 4.136 -1.605 1.00 97.81 121 SER A N 1
ATOM 992 C CA . SER A 1 121 ? -0.797 4.736 -2.630 1.00 97.81 121 SER A CA 1
ATOM 993 C C . SER A 1 121 ? 0.640 4.733 -2.139 1.00 97.81 121 SER A C 1
ATOM 995 O O . SER A 1 121 ? 0.912 5.217 -1.048 1.00 97.81 121 SER A O 1
ATOM 997 N N . VAL A 1 122 ? 1.575 4.266 -2.959 1.00 97.88 122 VAL A N 1
ATOM 998 C CA . VAL A 1 122 ? 2.999 4.175 -2.624 1.00 97.88 122 VAL A CA 1
ATOM 999 C C . VAL A 1 122 ? 3.823 4.884 -3.687 1.00 97.88 122 VAL A C 1
ATOM 1001 O O . VAL A 1 122 ? 3.605 4.719 -4.886 1.00 97.88 122 VAL A O 1
ATOM 1004 N N . LYS A 1 123 ? 4.774 5.702 -3.246 1.00 96.31 123 LYS A N 1
ATOM 1005 C CA . LYS A 1 123 ? 5.732 6.392 -4.102 1.00 96.31 123 LYS A CA 1
ATOM 1006 C C . LYS A 1 123 ? 6.652 5.370 -4.759 1.00 96.31 123 LYS A C 1
ATOM 1008 O O . LYS A 1 123 ? 7.282 4.566 -4.077 1.00 96.31 123 LYS A O 1
ATOM 1013 N N . ILE A 1 124 ? 6.761 5.427 -6.080 1.00 95.06 124 ILE A N 1
ATOM 1014 C CA . ILE A 1 124 ? 7.689 4.590 -6.834 1.00 95.06 124 ILE A CA 1
ATOM 1015 C C . ILE A 1 124 ? 9.103 5.167 -6.668 1.00 95.06 124 ILE A C 1
ATOM 1017 O O . ILE A 1 124 ? 9.308 6.357 -6.945 1.00 95.06 124 ILE A O 1
ATOM 1021 N N . PRO A 1 125 ? 10.092 4.358 -6.255 1.00 93.38 125 PRO A N 1
ATOM 1022 C CA . PRO A 1 125 ? 11.473 4.806 -6.160 1.00 93.38 125 PRO A CA 1
ATOM 1023 C C . PRO A 1 125 ? 12.015 5.308 -7.515 1.00 93.38 125 PRO A C 1
ATOM 1025 O O . PRO A 1 125 ? 11.734 4.694 -8.554 1.00 93.38 125 PRO A O 1
ATOM 1028 N N . PRO A 1 126 ? 12.795 6.407 -7.557 1.00 88.19 126 PRO A N 1
ATOM 1029 C CA . PRO A 1 126 ? 13.255 7.018 -8.809 1.00 88.19 126 PRO A CA 1
ATOM 1030 C C . PRO A 1 126 ? 14.013 6.068 -9.748 1.00 88.19 126 PRO A C 1
ATOM 1032 O O . PRO A 1 126 ? 13.925 6.192 -10.970 1.00 88.19 126 PRO A O 1
ATOM 1035 N N . GLU A 1 127 ? 14.760 5.114 -9.199 1.00 88.62 127 GLU A N 1
ATOM 1036 C CA . GLU A 1 127 ? 15.468 4.083 -9.953 1.00 88.62 127 GLU A CA 1
ATOM 1037 C C . GLU A 1 127 ? 14.512 3.121 -10.667 1.00 88.62 127 GLU A C 1
ATOM 1039 O O . GLU A 1 127 ? 14.764 2.755 -11.816 1.00 88.62 127 GLU A O 1
ATOM 1044 N N . GLN A 1 128 ? 13.380 2.783 -10.042 1.00 88.94 128 GLN A N 1
ATOM 1045 C CA . GLN A 1 128 ? 12.353 1.932 -10.646 1.00 88.94 128 GLN A CA 1
ATOM 1046 C C . GLN A 1 128 ? 11.573 2.695 -11.714 1.00 88.94 128 GLN A C 1
ATOM 1048 O O . GLN A 1 128 ? 11.302 2.145 -12.781 1.00 88.94 128 GLN A O 1
ATOM 1053 N N . VAL A 1 129 ? 11.305 3.988 -11.487 1.00 83.00 129 VAL A N 1
ATOM 1054 C CA . VAL A 1 129 ? 10.724 4.877 -12.505 1.00 83.00 129 VAL A CA 1
ATOM 1055 C C . VAL A 1 129 ? 11.597 4.874 -13.759 1.00 83.00 129 VAL A C 1
ATOM 1057 O O . VAL A 1 129 ? 11.109 4.563 -14.840 1.00 83.00 129 VAL A O 1
ATOM 1060 N N . LYS A 1 130 ? 12.901 5.146 -13.630 1.00 82.94 130 LYS A N 1
ATOM 1061 C CA . LYS A 1 130 ? 13.829 5.172 -14.777 1.00 82.94 130 LYS A CA 1
ATOM 1062 C C . LYS A 1 130 ? 13.902 3.839 -15.516 1.00 82.94 130 LYS A C 1
ATOM 1064 O O . LYS A 1 130 ? 14.071 3.827 -16.730 1.00 82.94 130 LYS A O 1
ATOM 1069 N N . LYS A 1 131 ? 13.802 2.728 -14.788 1.00 83.38 131 LYS A N 1
ATOM 1070 C CA . LYS A 1 131 ? 13.937 1.383 -15.346 1.00 83.38 131 LYS A CA 1
ATOM 1071 C C . LYS A 1 131 ? 12.681 0.907 -16.073 1.00 83.38 131 LYS A C 1
ATOM 1073 O O . LYS A 1 131 ? 12.802 0.269 -17.115 1.00 83.38 131 LYS A O 1
ATOM 1078 N N . PHE A 1 132 ? 11.501 1.183 -15.520 1.00 77.94 132 PHE A N 1
ATOM 1079 C CA . PHE A 1 132 ? 10.258 0.545 -15.957 1.00 77.94 132 PHE A CA 1
ATOM 1080 C C . PHE A 1 132 ? 9.256 1.494 -16.606 1.00 77.94 132 PHE A C 1
ATOM 1082 O O . PHE A 1 132 ? 8.485 1.043 -17.442 1.00 77.94 132 PHE A O 1
ATOM 1089 N N . MET A 1 133 ? 9.286 2.796 -16.315 1.00 72.94 133 MET A N 1
ATOM 1090 C CA . MET A 1 133 ? 8.389 3.739 -16.993 1.00 72.94 133 MET A CA 1
ATOM 1091 C C . MET A 1 133 ? 8.651 3.909 -18.491 1.00 72.94 133 MET A C 1
ATOM 1093 O O . MET A 1 133 ? 7.674 4.061 -19.207 1.00 72.94 133 MET A O 1
ATOM 1097 N N . PRO A 1 134 ? 9.894 3.838 -19.008 1.00 71.00 134 PRO A N 1
ATOM 1098 C CA . PRO A 1 134 ? 10.116 3.845 -20.457 1.00 71.00 134 PRO A CA 1
ATOM 1099 C C . PRO A 1 134 ? 9.602 2.589 -21.176 1.00 71.00 134 PRO A C 1
ATOM 1101 O O . PRO A 1 134 ? 9.598 2.554 -22.402 1.00 71.00 134 PRO A O 1
ATOM 1104 N N . LEU A 1 135 ? 9.262 1.533 -20.428 1.00 58.03 135 LEU A N 1
ATOM 1105 C CA . LEU A 1 135 ? 8.769 0.261 -20.960 1.00 58.03 135 LEU A CA 1
ATOM 1106 C C . LEU A 1 135 ? 7.233 0.196 -21.012 1.00 58.03 135 LEU A C 1
ATOM 1108 O O . LEU A 1 135 ? 6.696 -0.808 -21.483 1.00 58.03 135 LEU A O 1
ATOM 1112 N N . LEU A 1 136 ? 6.560 1.233 -20.506 1.00 57.16 136 LEU A N 1
ATOM 1113 C CA . LEU A 1 136 ? 5.109 1.408 -20.449 1.00 57.16 136 LEU A CA 1
ATOM 1114 C C . LEU A 1 136 ? 4.675 2.453 -21.479 1.00 57.16 136 LEU A C 1
ATOM 1116 O O . LEU A 1 136 ? 3.602 2.242 -22.084 1.00 57.16 136 LEU A O 1
#

Foldseek 3Di:
DPDLFDKAKKKWKDKDPPDIDIDGPKDKDWDPDVVIWIKIKDQPDDFDFDDDQAIKMKMWMWIWTDDPPDIDIDTFFMDMDGSVVVCVVPVPDPDQKDWDDDPFKIWIWGDDVGTGTRMIMGIGPPVSCVVPVVSD